Protein AF-A0A966V2H1-F1 (afdb_monomer_lite)

Secondary structure (DSSP, 8-state):
-----------------------SSHHHHHHHHHHHHHHHHHHHHS-TT-HHHHHHHHHHHHH--

Foldseek 3Di: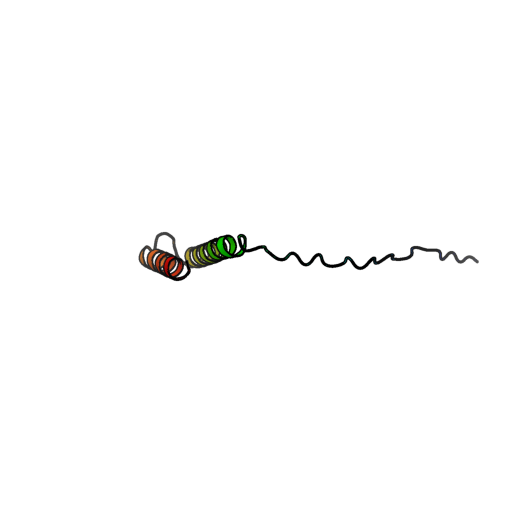
DDDDDDDDDPPPPPDDPPPPPPPPPVVVVVLLVVLVVQLVVQCVVDPPVPVVSNVVSVVSSVVSD

Structure (mmCIF, N/CA/C/O backbone):
data_AF-A0A966V2H1-F1
#
_entry.id   AF-A0A966V2H1-F1
#
loop_
_atom_site.group_PDB
_atom_site.id
_atom_site.type_symbol
_atom_site.label_atom_id
_atom_site.label_alt_id
_atom_site.label_comp_id
_atom_site.label_asym_id
_atom_site.label_entity_id
_atom_site.label_seq_id
_atom_site.pdbx_PDB_ins_code
_atom_site.Cartn_x
_atom_site.Cartn_y
_atom_site.Cartn_z
_atom_site.occupancy
_atom_site.B_iso_or_equiv
_atom_site.auth_seq_id
_atom_site.auth_comp_id
_atom_site.auth_asym_id
_atom_site.auth_atom_id
_atom_site.pdbx_PDB_model_num
ATOM 1 N N . MET A 1 1 ? 65.365 14.196 19.455 1.00 55.94 1 MET A N 1
ATOM 2 C CA . MET A 1 1 ? 65.778 13.045 18.617 1.00 55.94 1 MET A CA 1
ATOM 3 C C . MET A 1 1 ? 64.829 11.913 18.996 1.00 55.94 1 MET A C 1
ATOM 5 O O . MET A 1 1 ? 64.757 11.643 20.179 1.00 55.94 1 MET A O 1
ATOM 9 N N . ALA A 1 2 ? 63.971 11.333 18.160 1.00 51.62 2 ALA A N 1
ATOM 10 C CA . ALA A 1 2 ? 63.984 11.171 16.714 1.00 51.62 2 ALA A CA 1
ATOM 11 C C . ALA A 1 2 ? 62.553 11.192 16.132 1.00 51.62 2 ALA A C 1
ATOM 13 O O . ALA A 1 2 ? 61.588 10.848 16.807 1.00 51.62 2 ALA A O 1
ATOM 14 N N . GLN A 1 3 ? 62.472 11.610 14.871 1.00 68.50 3 GLN A N 1
ATOM 15 C CA . GLN A 1 3 ? 61.311 11.529 13.989 1.00 68.50 3 GLN A CA 1
ATOM 16 C C . GLN A 1 3 ? 61.262 10.125 13.358 1.00 68.50 3 GLN A C 1
ATOM 18 O O . GLN A 1 3 ? 62.323 9.594 13.028 1.00 68.50 3 GLN A O 1
ATOM 23 N N . ALA A 1 4 ? 60.074 9.586 13.076 1.00 60.69 4 ALA A N 1
ATOM 24 C CA . ALA A 1 4 ? 59.874 8.618 11.993 1.00 60.69 4 ALA A CA 1
ATOM 25 C C . ALA A 1 4 ? 58.441 8.737 11.453 1.00 60.69 4 ALA A C 1
ATOM 27 O O . ALA A 1 4 ? 57.470 8.347 12.091 1.00 60.69 4 ALA A O 1
ATOM 28 N N . GLN A 1 5 ? 58.349 9.324 10.268 1.00 72.81 5 GLN A N 1
ATOM 29 C CA . GLN A 1 5 ? 57.165 9.455 9.433 1.00 72.81 5 GLN A CA 1
ATOM 30 C C . GLN A 1 5 ? 57.432 8.603 8.203 1.00 72.81 5 GLN A C 1
ATOM 32 O O . GLN A 1 5 ? 58.384 8.936 7.520 1.00 72.81 5 GLN A O 1
ATOM 37 N N . PHE A 1 6 ? 56.660 7.546 7.919 1.00 57.38 6 PHE A N 1
ATOM 38 C CA . PHE A 1 6 ? 56.671 6.907 6.594 1.00 57.38 6 PHE A CA 1
ATOM 39 C C . PHE A 1 6 ? 55.376 6.131 6.299 1.00 57.38 6 PHE A C 1
ATOM 41 O O . PHE A 1 6 ? 55.128 5.077 6.872 1.00 57.38 6 PHE A O 1
ATOM 48 N N . GLY A 1 7 ? 54.615 6.660 5.335 1.00 63.41 7 GLY A N 1
ATOM 49 C CA . GLY A 1 7 ? 54.077 5.905 4.201 1.00 63.41 7 GLY A CA 1
ATOM 50 C C . GLY A 1 7 ? 52.871 4.993 4.428 1.00 63.41 7 GLY A C 1
ATOM 51 O O . GLY A 1 7 ? 53.013 3.884 4.929 1.00 63.41 7 GLY A O 1
ATOM 52 N N . GLN A 1 8 ? 51.723 5.402 3.884 1.00 60.03 8 GLN A N 1
ATOM 53 C CA . GLN A 1 8 ? 50.863 4.518 3.090 1.00 60.03 8 GLN A CA 1
ATOM 54 C C . GLN A 1 8 ? 49.969 5.358 2.175 1.00 60.03 8 GLN A C 1
ATOM 56 O O . GLN A 1 8 ? 49.020 6.014 2.592 1.00 60.03 8 GLN A O 1
ATOM 61 N N . SER A 1 9 ? 50.366 5.366 0.910 1.00 63.06 9 SER A N 1
ATOM 62 C CA . SER A 1 9 ? 49.692 5.933 -0.246 1.00 63.06 9 SER A CA 1
ATOM 63 C C . SER A 1 9 ? 48.297 5.317 -0.389 1.00 63.06 9 SER A C 1
ATOM 65 O O . SER A 1 9 ? 48.172 4.127 -0.675 1.00 63.06 9 SER A O 1
ATOM 67 N N . GLY A 1 10 ? 47.252 6.125 -0.206 1.00 59.09 10 GLY A N 1
ATOM 68 C CA . GLY A 1 10 ? 45.883 5.765 -0.564 1.00 59.09 10 GLY A CA 1
ATOM 69 C C . GLY A 1 10 ? 45.747 5.698 -2.083 1.00 59.09 10 GLY A C 1
ATOM 70 O O . GLY A 1 10 ? 45.630 6.717 -2.754 1.00 59.09 10 GLY A O 1
ATOM 71 N N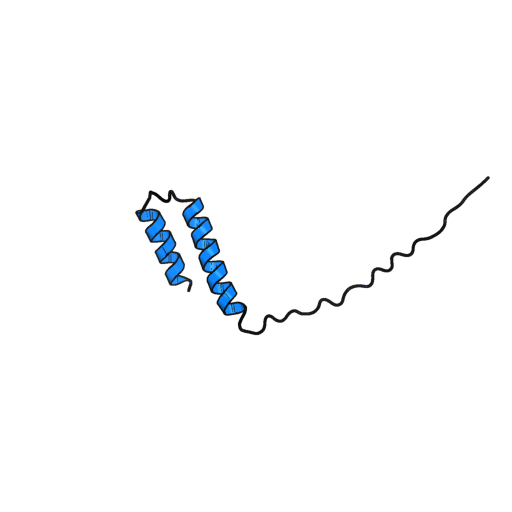 . MET A 1 11 ? 45.817 4.492 -2.639 1.00 62.50 11 MET A N 1
ATOM 72 C CA . MET A 1 11 ? 45.436 4.215 -4.023 1.00 62.50 11 MET A CA 1
ATOM 73 C C . MET A 1 11 ? 43.909 4.135 -4.091 1.00 62.50 11 MET A C 1
ATOM 75 O O . MET A 1 11 ? 43.337 3.049 -4.101 1.00 62.50 11 MET A O 1
ATOM 79 N N . GLU A 1 12 ? 43.232 5.281 -4.124 1.00 62.34 12 GLU A N 1
ATOM 80 C CA . GLU A 1 12 ? 41.804 5.349 -4.448 1.00 62.34 12 GLU A CA 1
ATOM 81 C C . GLU A 1 12 ? 41.618 5.259 -5.966 1.00 62.34 12 GLU A C 1
ATOM 83 O O . GLU A 1 12 ? 41.414 6.232 -6.690 1.00 62.34 12 GLU A O 1
ATOM 88 N N . LEU A 1 13 ? 41.754 4.028 -6.462 1.00 62.78 13 LEU A N 1
ATOM 89 C CA . LEU A 1 13 ? 41.344 3.638 -7.802 1.00 62.78 13 LEU A CA 1
ATOM 90 C C . LEU A 1 13 ? 39.819 3.777 -7.868 1.00 62.78 13 LEU A C 1
ATOM 92 O O . LEU A 1 13 ? 39.082 2.878 -7.463 1.00 62.78 13 LEU A O 1
ATOM 96 N N . GLY A 1 14 ? 39.364 4.940 -8.336 1.00 55.16 14 GLY A N 1
ATOM 97 C CA . GLY A 1 14 ? 37.968 5.221 -8.641 1.00 55.16 14 GLY A CA 1
ATOM 98 C C . GLY A 1 14 ? 37.424 4.162 -9.592 1.00 55.16 14 GLY A C 1
ATOM 99 O O . GLY A 1 14 ? 37.763 4.134 -10.776 1.00 55.16 14 GLY A O 1
ATOM 100 N N . GLY A 1 15 ? 36.609 3.264 -9.041 1.00 59.53 15 GLY A N 1
ATOM 101 C CA . GLY A 1 15 ? 35.902 2.243 -9.789 1.00 59.53 15 GLY A CA 1
ATOM 102 C C . GLY A 1 15 ? 35.022 2.907 -10.835 1.00 59.53 15 GLY A C 1
ATOM 103 O O . GLY A 1 15 ? 34.132 3.690 -10.505 1.00 59.53 15 GLY A O 1
ATOM 104 N N . ALA A 1 16 ? 35.272 2.587 -12.103 1.00 57.06 16 ALA A N 1
ATOM 105 C CA . ALA 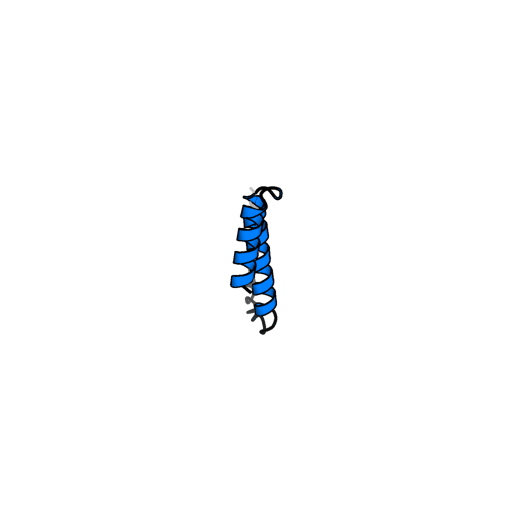A 1 16 ? 34.309 2.832 -13.157 1.00 57.06 16 ALA A CA 1
ATOM 106 C C . ALA A 1 16 ? 33.008 2.143 -12.735 1.00 57.06 16 ALA A C 1
ATOM 108 O O . ALA A 1 16 ? 32.945 0.914 -12.666 1.00 57.06 16 ALA A O 1
ATOM 109 N N . ALA A 1 17 ? 32.000 2.947 -12.396 1.00 54.84 17 ALA A N 1
ATOM 110 C CA . ALA A 1 17 ? 30.649 2.478 -12.179 1.00 54.84 17 ALA A CA 1
ATOM 111 C C . ALA A 1 17 ? 30.235 1.736 -13.449 1.00 54.84 17 ALA A C 1
ATOM 113 O O . ALA A 1 17 ? 29.999 2.344 -14.496 1.00 54.84 17 ALA A O 1
ATOM 114 N N . ALA A 1 18 ? 30.221 0.405 -13.372 1.00 51.06 18 ALA A N 1
ATOM 115 C CA . ALA A 1 18 ? 29.580 -0.415 -14.372 1.00 51.06 18 ALA A CA 1
ATOM 116 C C . ALA A 1 18 ? 28.133 0.071 -14.424 1.00 51.06 18 ALA A C 1
ATOM 118 O O . ALA A 1 18 ? 27.375 -0.119 -13.474 1.00 51.06 18 ALA A O 1
ATOM 119 N N . ALA A 1 19 ? 27.784 0.769 -15.505 1.00 57.03 19 ALA A N 1
ATOM 120 C CA . ALA A 1 19 ? 26.412 1.098 -15.823 1.00 57.03 19 ALA A CA 1
ATOM 121 C C . ALA A 1 19 ? 25.682 -0.232 -16.013 1.00 57.03 19 ALA A C 1
ATOM 123 O O . ALA A 1 19 ? 25.652 -0.796 -17.109 1.00 57.03 19 ALA A O 1
ATOM 124 N N . VAL A 1 20 ? 25.149 -0.768 -14.916 1.00 59.88 20 VAL A N 1
ATOM 125 C CA . VAL A 1 20 ? 24.190 -1.856 -14.955 1.00 59.88 20 VAL A CA 1
ATOM 126 C C . VAL A 1 20 ? 22.956 -1.269 -15.619 1.00 59.88 20 VAL A C 1
ATOM 128 O O . VAL A 1 20 ? 22.179 -0.529 -15.030 1.00 59.88 20 VAL A O 1
ATOM 131 N N . ARG A 1 21 ? 22.842 -1.501 -16.922 1.00 61.38 21 ARG A N 1
ATOM 132 C CA . ARG A 1 21 ? 21.596 -1.293 -17.644 1.00 61.38 21 ARG A CA 1
ATOM 133 C C . ARG A 1 21 ? 20.755 -2.518 -17.304 1.00 61.38 21 ARG A C 1
ATOM 135 O O . ARG A 1 21 ? 21.139 -3.602 -17.753 1.00 61.38 21 ARG A O 1
ATOM 142 N N . PRO A 1 22 ? 19.675 -2.412 -16.511 1.00 52.78 22 PRO A N 1
ATOM 143 C CA . PRO A 1 22 ? 18.757 -3.526 -16.417 1.00 52.78 22 PRO A CA 1
ATOM 144 C C . PRO A 1 22 ? 18.160 -3.698 -17.812 1.00 52.78 22 PRO A C 1
ATOM 146 O O . PRO A 1 22 ? 17.476 -2.837 -18.354 1.00 52.78 22 PRO A O 1
ATOM 149 N N . ALA A 1 23 ? 18.547 -4.785 -18.461 1.00 52.38 23 ALA A N 1
ATOM 150 C CA . ALA A 1 23 ? 18.008 -5.178 -19.740 1.00 52.38 23 ALA A CA 1
ATOM 151 C C . ALA A 1 23 ? 16.586 -5.694 -19.499 1.00 52.38 23 ALA A C 1
ATOM 153 O O . ALA A 1 23 ? 16.460 -6.832 -19.067 1.00 52.38 23 ALA A O 1
ATOM 154 N N . GLY A 1 24 ? 15.563 -4.851 -19.704 1.00 55.16 24 GLY A N 1
ATOM 155 C CA . GLY A 1 24 ? 14.188 -5.126 -20.189 1.00 55.16 24 GLY A CA 1
ATOM 156 C C . GLY A 1 24 ? 13.336 -6.265 -19.595 1.00 55.16 24 GLY A C 1
ATOM 157 O O . GLY A 1 24 ? 12.184 -6.426 -19.978 1.00 55.16 24 GLY A O 1
ATOM 158 N N . HIS A 1 25 ? 13.867 -7.064 -18.679 1.00 52.72 25 HIS A N 1
ATOM 159 C CA . HIS A 1 25 ? 13.228 -8.189 -17.999 1.00 52.72 25 HIS A CA 1
ATOM 160 C C . HIS A 1 25 ? 13.165 -7.937 -16.487 1.00 52.72 25 HIS A C 1
ATOM 162 O O . HIS A 1 25 ? 12.247 -8.403 -15.819 1.00 52.72 25 HIS A O 1
ATOM 168 N N . ALA A 1 26 ? 14.097 -7.133 -15.962 1.00 55.50 26 ALA A N 1
ATOM 169 C CA . ALA A 1 26 ? 14.063 -6.663 -14.584 1.00 55.50 26 ALA A CA 1
ATOM 170 C C . ALA A 1 26 ? 12.943 -5.641 -14.342 1.00 55.50 26 ALA A C 1
ATOM 172 O O . ALA A 1 26 ? 12.372 -5.665 -13.266 1.00 55.50 26 ALA A O 1
ATOM 173 N N . GLU A 1 27 ? 12.573 -4.800 -15.319 1.00 57.00 27 GLU A N 1
ATOM 174 C CA . GLU A 1 27 ? 11.473 -3.832 -15.150 1.00 57.00 27 GLU A CA 1
ATOM 175 C C . GLU A 1 27 ? 10.148 -4.519 -14.813 1.00 57.00 27 GLU A C 1
ATOM 177 O O . GLU A 1 27 ? 9.498 -4.132 -13.854 1.00 57.00 27 GLU A O 1
ATOM 182 N N . HIS A 1 28 ? 9.777 -5.594 -15.513 1.00 59.69 28 HIS A N 1
ATOM 183 C CA . HIS A 1 28 ? 8.509 -6.279 -15.236 1.00 59.69 28 HIS A CA 1
ATOM 184 C C . HIS A 1 28 ? 8.499 -6.96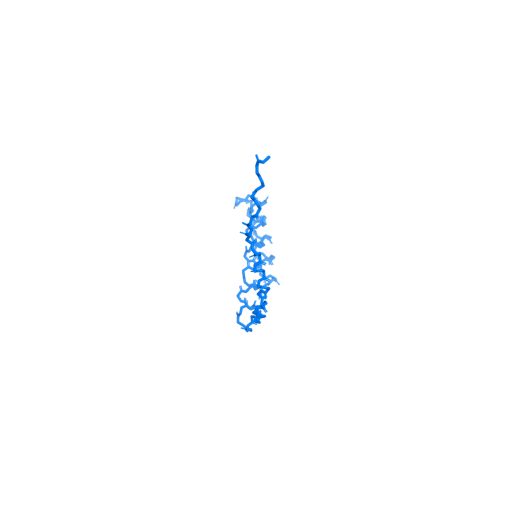1 -13.858 1.00 59.69 28 HIS A C 1
ATOM 186 O O . HIS A 1 28 ? 7.503 -6.907 -13.145 1.00 59.69 28 HIS A O 1
ATOM 192 N N . GLN A 1 29 ? 9.624 -7.572 -13.469 1.00 61.97 29 GLN A N 1
ATOM 193 C CA . GLN A 1 29 ? 9.795 -8.163 -12.137 1.00 61.97 29 GLN A CA 1
ATOM 194 C C . GLN A 1 29 ? 9.816 -7.089 -11.039 1.00 61.97 29 GLN A C 1
ATOM 196 O O . GLN A 1 29 ? 9.319 -7.328 -9.944 1.00 61.97 29 GLN A O 1
ATOM 201 N N . HIS A 1 30 ? 10.358 -5.907 -11.338 1.00 64.88 30 HIS A N 1
ATOM 202 C CA . HIS A 1 30 ? 10.408 -4.771 -10.425 1.00 64.88 30 HIS A CA 1
ATOM 203 C C . HIS A 1 30 ? 9.014 -4.190 -10.184 1.00 64.88 30 HIS A C 1
ATOM 205 O O . HIS A 1 30 ? 8.681 -3.949 -9.033 1.00 64.88 30 HIS A O 1
ATOM 211 N N . GLN A 1 31 ? 8.166 -4.090 -11.217 1.00 70.44 31 GLN A N 1
ATOM 212 C CA . GLN A 1 31 ? 6.771 -3.659 -11.047 1.00 70.44 31 GLN A CA 1
ATOM 213 C C . GLN A 1 31 ? 5.970 -4.630 -10.169 1.00 70.44 31 GLN A C 1
ATOM 215 O O . GLN A 1 31 ? 5.204 -4.201 -9.315 1.00 70.44 31 GLN A O 1
ATOM 220 N N . THR A 1 32 ? 6.157 -5.946 -10.334 1.00 79.50 32 THR A N 1
ATOM 221 C CA . THR A 1 32 ? 5.483 -6.937 -9.475 1.00 79.50 32 THR A CA 1
ATOM 222 C C . THR A 1 32 ? 5.979 -6.878 -8.028 1.00 79.50 32 THR A C 1
ATOM 224 O O . THR A 1 32 ? 5.189 -7.077 -7.107 1.00 79.50 32 THR A O 1
ATOM 227 N N . TRP A 1 33 ? 7.269 -6.601 -7.815 1.00 83.50 33 TRP A N 1
ATOM 228 C CA . TRP A 1 33 ? 7.816 -6.440 -6.468 1.00 83.50 33 TRP A CA 1
ATOM 229 C C . TRP A 1 33 ? 7.319 -5.150 -5.806 1.00 83.50 33 TRP A C 1
ATOM 231 O O . TRP A 1 33 ? 6.836 -5.199 -4.685 1.00 83.50 33 TRP A O 1
ATOM 241 N N . ASP A 1 34 ? 7.347 -4.020 -6.508 1.00 83.12 34 ASP A N 1
ATOM 242 C CA . ASP A 1 34 ? 6.867 -2.731 -5.989 1.00 83.12 34 ASP A CA 1
ATOM 243 C C . ASP A 1 34 ? 5.382 -2.789 -5.582 1.00 83.12 34 ASP A C 1
ATOM 245 O O . ASP A 1 34 ? 4.982 -2.331 -4.506 1.00 83.12 34 ASP A O 1
ATOM 249 N N . ALA A 1 35 ? 4.581 -3.492 -6.387 1.00 86.50 35 ALA A N 1
ATOM 250 C CA . ALA A 1 35 ? 3.195 -3.794 -6.075 1.00 86.50 35 ALA A CA 1
ATOM 251 C C . ALA A 1 35 ? 3.075 -4.607 -4.766 1.00 86.50 35 ALA A C 1
ATOM 253 O O . ALA A 1 35 ? 2.329 -4.223 -3.862 1.00 86.50 35 ALA A O 1
ATOM 254 N N . MET A 1 36 ? 3.828 -5.705 -4.612 1.00 88.25 36 MET A N 1
ATOM 255 C CA . MET A 1 36 ? 3.786 -6.512 -3.383 1.00 88.25 36 MET A CA 1
ATOM 256 C C . MET A 1 36 ? 4.268 -5.750 -2.144 1.00 88.25 36 MET A C 1
ATOM 258 O O . MET A 1 36 ? 3.644 -5.884 -1.093 1.00 88.25 36 MET A O 1
ATOM 262 N N . GLU A 1 37 ? 5.325 -4.943 -2.256 1.00 89.19 37 GLU A N 1
ATOM 263 C CA . GLU A 1 37 ? 5.814 -4.100 -1.156 1.00 89.19 37 GLU A CA 1
ATOM 264 C C . GLU A 1 37 ? 4.716 -3.138 -0.677 1.00 89.19 37 GLU A C 1
ATOM 266 O O . GLU A 1 37 ? 4.435 -3.070 0.520 1.00 89.19 37 GLU A O 1
ATOM 271 N N . SER A 1 38 ? 4.003 -2.491 -1.605 1.00 88.31 38 SER A N 1
ATOM 272 C CA . SER A 1 38 ? 2.858 -1.624 -1.286 1.00 88.31 38 SER A CA 1
ATOM 273 C C . SER A 1 38 ? 1.719 -2.375 -0.579 1.00 88.31 38 SER A C 1
ATOM 275 O O . SER A 1 38 ? 1.095 -1.854 0.348 1.00 88.31 38 SER A O 1
ATOM 277 N N . TYR A 1 39 ? 1.447 -3.626 -0.964 1.00 89.50 39 TYR A N 1
ATOM 278 C CA . TYR A 1 39 ? 0.460 -4.466 -0.276 1.00 89.50 39 TYR A CA 1
ATOM 279 C C . TYR A 1 39 ? 0.898 -4.848 1.140 1.00 89.50 39 TYR A C 1
ATOM 281 O O . TYR A 1 39 ? 0.074 -4.815 2.056 1.00 89.50 39 TYR A O 1
ATOM 289 N N . PHE A 1 40 ? 2.180 -5.167 1.344 1.00 90.31 40 PHE A N 1
ATOM 290 C CA . PHE A 1 40 ? 2.719 -5.439 2.676 1.00 90.31 40 PHE A CA 1
ATOM 291 C C . PHE A 1 40 ? 2.684 -4.193 3.565 1.00 90.31 40 PHE A C 1
ATOM 293 O O . PHE A 1 40 ? 2.271 -4.288 4.719 1.00 90.31 40 PHE A O 1
ATOM 300 N N . GLU A 1 41 ? 3.009 -3.013 3.041 1.00 91.06 41 GLU A N 1
ATOM 301 C CA . GLU A 1 41 ? 2.863 -1.754 3.778 1.00 91.06 41 GLU A CA 1
ATOM 302 C C . GLU A 1 41 ? 1.393 -1.494 4.173 1.00 91.06 41 GLU A C 1
ATOM 304 O O . GLU A 1 41 ? 1.095 -1.219 5.339 1.00 91.06 41 GLU A O 1
ATOM 309 N N . CYS A 1 42 ? 0.450 -1.694 3.247 1.00 92.81 42 CYS A N 1
ATOM 310 C CA . CYS A 1 42 ? -0.987 -1.530 3.497 1.00 92.81 42 CYS A CA 1
ATOM 311 C C . CYS A 1 42 ? -1.523 -2.524 4.545 1.00 92.81 42 CYS A C 1
ATOM 313 O O . CYS A 1 42 ? -2.254 -2.155 5.463 1.00 92.81 42 CYS A O 1
ATOM 315 N N . ILE A 1 43 ? -1.116 -3.794 4.473 1.00 90.38 43 ILE A N 1
ATOM 316 C CA . ILE A 1 43 ? -1.511 -4.809 5.458 1.00 90.38 43 ILE A CA 1
ATOM 317 C C . ILE A 1 43 ? -0.833 -4.618 6.807 1.00 90.38 43 ILE A C 1
ATOM 319 O O . ILE A 1 43 ? -1.390 -5.029 7.810 1.00 90.38 43 ILE A O 1
ATOM 323 N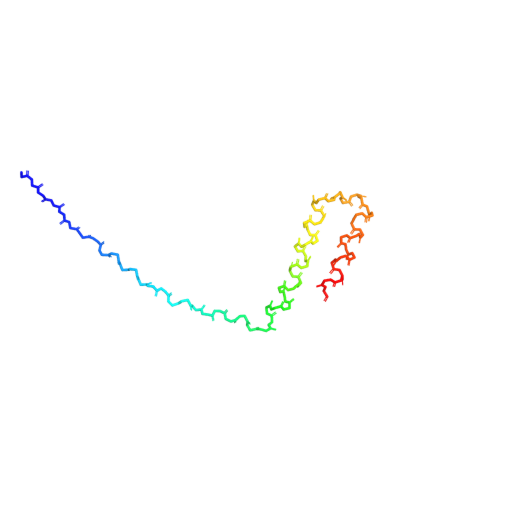 N . THR A 1 44 ? 0.351 -4.018 6.880 1.00 88.44 44 THR A N 1
ATOM 324 C CA . THR A 1 44 ? 0.971 -3.736 8.188 1.00 88.44 44 THR A CA 1
ATOM 325 C C . THR A 1 44 ? 0.319 -2.555 8.898 1.00 88.44 44 THR A C 1
ATOM 327 O O . THR A 1 44 ? 0.381 -2.465 10.124 1.00 88.44 44 THR A O 1
ATOM 330 N N . THR A 1 45 ? -0.336 -1.670 8.146 1.00 90.56 45 THR A N 1
ATOM 331 C CA . THR A 1 45 ? -1.126 -0.558 8.686 1.00 90.56 45 THR A CA 1
ATOM 332 C C . THR A 1 45 ? -2.576 -0.942 8.980 1.00 90.56 45 THR A C 1
ATOM 334 O O . THR A 1 45 ? -3.208 -0.304 9.822 1.00 90.56 45 THR A O 1
ATOM 337 N N . CYS A 1 46 ? -3.085 -2.008 8.362 1.00 89.50 46 CYS A N 1
ATOM 338 C CA . CYS A 1 46 ? -4.408 -2.558 8.633 1.00 89.50 46 CYS A CA 1
ATOM 339 C C . CYS A 1 46 ? -4.378 -3.852 9.449 1.00 89.50 46 CYS A C 1
ATOM 341 O O . CYS A 1 46 ? -3.415 -4.604 9.447 1.00 89.50 46 CYS A O 1
ATOM 343 N N . SER A 1 47 ? -5.452 -4.154 10.176 1.00 84.62 47 SER A N 1
ATOM 344 C CA . SER A 1 47 ? -5.577 -5.483 10.7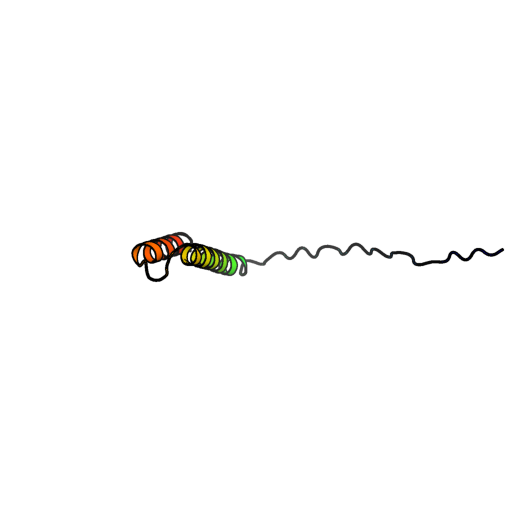76 1.00 84.62 47 SER A CA 1
ATOM 345 C C . SER A 1 47 ? -5.902 -6.493 9.674 1.00 84.62 47 SER A C 1
ATOM 347 O O . SER A 1 47 ? -6.796 -6.251 8.867 1.00 84.62 47 SER A O 1
ATOM 349 N N . LEU A 1 48 ? -5.235 -7.652 9.653 1.00 86.19 48 LEU A N 1
ATOM 350 C CA . LEU A 1 48 ? -5.588 -8.754 8.739 1.00 86.19 48 LEU A CA 1
ATOM 351 C C . LEU A 1 48 ? -7.022 -9.273 8.953 1.00 86.19 48 LEU A C 1
ATOM 353 O O . LEU A 1 48 ? -7.564 -9.958 8.090 1.00 86.19 48 LEU A O 1
ATOM 357 N N . ASP A 1 49 ? -7.612 -8.953 10.105 1.00 89.06 49 ASP A N 1
ATOM 358 C CA . ASP A 1 49 ? -8.996 -9.268 10.466 1.00 89.06 49 ASP A CA 1
ATOM 359 C C . ASP A 1 49 ? -10.006 -8.256 9.886 1.00 89.06 49 ASP A C 1
ATOM 361 O O . ASP A 1 49 ? -11.161 -8.596 9.630 1.00 89.06 49 ASP A O 1
ATOM 365 N N . ASP A 1 50 ? -9.563 -7.028 9.588 1.00 90.75 50 ASP A N 1
ATOM 366 C CA . ASP A 1 50 ? -10.379 -5.991 8.954 1.00 90.75 50 ASP A CA 1
ATOM 367 C C . ASP A 1 50 ? -10.491 -6.256 7.448 1.00 90.75 50 ASP A C 1
ATOM 369 O O . ASP A 1 50 ? -9.815 -5.652 6.609 1.00 90.75 50 ASP A O 1
ATOM 373 N N . GLY A 1 51 ? -11.385 -7.183 7.098 1.00 88.50 51 GLY A N 1
ATOM 374 C CA . GLY A 1 51 ? -11.606 -7.631 5.722 1.00 88.50 51 GLY A CA 1
ATOM 375 C C . GLY A 1 51 ? -11.958 -6.509 4.737 1.00 88.50 51 GLY A C 1
ATOM 376 O O . GLY A 1 51 ? -11.619 -6.610 3.557 1.00 88.50 51 GLY A O 1
ATOM 377 N N . GLU A 1 52 ? -12.576 -5.414 5.195 1.00 93.62 52 GLU A N 1
ATOM 378 C CA . GLU A 1 52 ? -12.811 -4.224 4.363 1.00 93.62 52 GLU A CA 1
ATOM 379 C C . GLU A 1 52 ? -11.493 -3.530 3.988 1.00 93.62 52 GLU A C 1
ATOM 381 O O . GLU A 1 52 ? -11.283 -3.206 2.814 1.00 93.62 52 GLU A O 1
ATOM 386 N N . CYS A 1 53 ? -10.574 -3.360 4.947 1.00 93.12 53 CYS A N 1
ATOM 387 C CA . CYS A 1 53 ? -9.280 -2.756 4.653 1.00 93.12 53 CYS A CA 1
ATOM 388 C C . CYS A 1 53 ? -8.418 -3.668 3.773 1.00 93.12 53 CYS A C 1
ATOM 390 O O . CYS A 1 53 ? -7.864 -3.212 2.774 1.00 93.12 53 CYS A O 1
ATOM 392 N N . VAL A 1 54 ? -8.365 -4.970 4.071 1.00 92.38 54 VAL A N 1
ATOM 393 C CA . VAL A 1 54 ? -7.622 -5.929 3.239 1.00 92.38 54 VAL A CA 1
ATOM 394 C C . VAL A 1 54 ? -8.152 -5.917 1.802 1.00 92.38 54 VAL A C 1
ATOM 396 O O . VAL A 1 54 ? -7.364 -5.874 0.861 1.00 92.38 54 VAL A O 1
ATOM 399 N N . THR A 1 55 ? -9.474 -5.852 1.610 1.00 92.88 55 THR A N 1
ATOM 400 C CA . THR A 1 55 ? -10.077 -5.749 0.270 1.00 92.88 55 THR A CA 1
ATOM 401 C C . THR A 1 55 ? -9.609 -4.490 -0.463 1.00 92.88 55 THR A C 1
ATOM 403 O O . THR A 1 55 ? -9.242 -4.575 -1.631 1.00 92.88 55 THR A O 1
ATOM 406 N N . ARG A 1 56 ? -9.540 -3.338 0.217 1.00 91.56 56 ARG A N 1
ATOM 407 C CA . ARG A 1 56 ? -8.992 -2.090 -0.346 1.00 91.56 56 ARG A CA 1
ATOM 408 C C . ARG A 1 56 ? -7.508 -2.201 -0.697 1.00 91.56 56 ARG A C 1
ATOM 410 O O . ARG A 1 56 ? -7.100 -1.633 -1.707 1.00 91.56 56 ARG A O 1
ATOM 417 N N . CYS A 1 57 ? -6.709 -2.908 0.102 1.00 93.06 57 CYS A N 1
ATOM 418 C CA . CYS A 1 57 ? -5.294 -3.145 -0.194 1.00 93.06 57 CYS A CA 1
ATOM 419 C C . CYS A 1 57 ? -5.116 -4.025 -1.445 1.00 93.06 57 CYS A C 1
ATOM 421 O O . CYS A 1 57 ? -4.253 -3.753 -2.275 1.00 93.06 57 CYS A O 1
ATOM 423 N N . VAL A 1 58 ? -5.946 -5.062 -1.609 1.00 90.69 58 VAL A N 1
ATOM 424 C CA . VAL A 1 58 ? -5.893 -5.955 -2.782 1.00 90.69 58 VAL A CA 1
ATOM 425 C C . VAL A 1 58 ? -6.411 -5.263 -4.047 1.00 90.69 58 VAL A C 1
ATOM 427 O O . VAL A 1 58 ? -5.854 -5.479 -5.122 1.00 90.69 58 VAL A O 1
ATOM 430 N N . ASP A 1 59 ? -7.449 -4.429 -3.942 1.00 91.44 59 ASP A N 1
ATOM 431 C CA . ASP A 1 59 ? -7.979 -3.671 -5.085 1.00 91.44 59 ASP A CA 1
ATOM 432 C C . ASP A 1 59 ? -6.911 -2.712 -5.638 1.00 91.44 59 ASP A C 1
ATOM 434 O O . ASP A 1 59 ? -6.592 -2.763 -6.824 1.00 91.44 59 ASP A O 1
ATOM 438 N N . GLN A 1 60 ? -6.232 -1.973 -4.752 1.00 85.94 60 GLN A N 1
ATOM 439 C CA . GLN A 1 60 ? -5.088 -1.126 -5.110 1.00 85.94 60 GLN A CA 1
ATOM 440 C C . GLN A 1 60 ? -3.947 -1.921 -5.753 1.00 85.94 60 GLN A C 1
ATOM 442 O O . GLN A 1 60 ? -3.354 -1.464 -6.726 1.00 85.94 60 GLN A O 1
ATOM 447 N N . LEU A 1 61 ? -3.623 -3.113 -5.242 1.00 86.12 61 LEU A N 1
ATOM 448 C CA . LEU A 1 61 ? -2.575 -3.965 -5.816 1.00 86.12 61 LEU A CA 1
ATOM 449 C C . LEU A 1 61 ? -2.884 -4.357 -7.269 1.00 86.12 61 LEU A C 1
ATOM 451 O O . LEU A 1 61 ? -1.988 -4.481 -8.100 1.00 86.12 61 LEU A O 1
ATOM 455 N N . ARG A 1 62 ? -4.167 -4.554 -7.571 1.00 83.75 62 ARG A N 1
ATOM 456 C CA . ARG A 1 62 ? -4.657 -5.020 -8.866 1.00 83.75 62 ARG A CA 1
ATOM 457 C C . ARG A 1 62 ? -4.743 -3.910 -9.914 1.00 83.75 62 ARG A C 1
ATOM 459 O O . ARG A 1 62 ? -4.690 -4.210 -11.099 1.00 83.75 62 ARG A O 1
ATOM 466 N N . GLU A 1 63 ? -4.878 -2.656 -9.492 1.00 77.81 63 GLU A N 1
ATOM 467 C CA . GLU A 1 63 ? -4.820 -1.479 -10.372 1.00 77.81 63 GLU A CA 1
ATOM 468 C C . GLU A 1 63 ? -3.378 -1.092 -10.753 1.00 77.81 63 GLU A C 1
ATOM 470 O O . GLU A 1 63 ? -3.168 -0.381 -11.735 1.00 77.81 63 GLU A O 1
ATOM 475 N N . GLN A 1 64 ? -2.388 -1.561 -9.984 1.00 64.62 64 GLN A N 1
ATOM 476 C CA . GLN A 1 64 ? -0.963 -1.235 -10.132 1.00 64.62 64 GLN A CA 1
ATOM 477 C C . GLN A 1 64 ? -0.155 -2.275 -10.939 1.00 64.62 64 GLN A C 1
ATOM 479 O O . GLN A 1 64 ? 1.026 -2.041 -11.205 1.00 64.62 64 GLN A O 1
ATOM 484 N N . GLY A 1 65 ? -0.765 -3.398 -11.344 1.00 55.16 65 GLY A N 1
ATOM 485 C CA . GLY A 1 65 ? -0.142 -4.482 -12.125 1.00 55.16 65 GLY A CA 1
ATOM 486 C C . GLY A 1 65 ? -0.808 -4.718 -13.474 1.00 55.16 65 GLY A C 1
ATOM 487 O O . GLY A 1 65 ? -0.100 -5.220 -14.376 1.00 55.16 65 GLY A O 1
#

pLDDT: mean 73.7, std 15.29, range [51.06, 93.62]

Radius of gyration: 25.4 Å; chains: 1; bounding box: 79×22×39 Å

Sequence (65 aa):
MAQAQFGQSGMELGGAAAAVRPAGHAEHQHQTWDAMESYFECITTCSLDDGECVTRCVDQLREQG